Protein AF-A0A9W6R4T5-F1 (afdb_monomer)

Foldseek 3Di:
DDPDPDVVVVVVVVVVVVVVVVVVVCVVVVVPVVDDPVVVVVVVVVVVVVQVVVCVPPPPPDRPADPPNDDPVRVVVVVVVVCVVVVHDPVVVVVVVVVVD

Radius of gyration: 16.46 Å; Cα contacts (8 Å, |Δi|>4): 14; chains: 1; bounding box: 31×44×38 Å

pLDDT: mean 83.55, std 13.77, range [39.34, 96.75]

Solvent-accessible surface area (backbone atoms only — not comparable to full-atom values): 6183 Å² total; per-residue (Å²): 134,84,80,72,74,54,67,68,57,55,51,50,50,54,50,52,53,51,47,56,55,50,52,49,53,31,57,78,66,70,43,57,84,74,55,55,67,68,60,55,50,53,53,52,52,53,51,51,54,52,48,52,62,47,51,75,72,66,57,92,81,68,75,100,65,62,92,80,74,60,54,74,64,58,47,49,54,50,52,50,53,53,28,61,76,65,74,47,55,72,70,59,50,56,52,50,59,63,67,77,104

Sequence (101 aa):
MTDTPTPELAELTTLVDRLGELTRHVTEHDLASEVADEQIADVLCAAARLFSAKTDRVGKIAWPIREDALTATETVVLVTALLDAADVNLFDMAIWYRRAR

Organism: NCBI:txid342230

Secondary structure (DSSP, 8-state):
---PPPHHHHHHHHHHHHHHHHHHHHHHTTGGGGS-HHHHHHHHHHHHHHHHHHHHHH-SS--S--TTSS-HHHHHHHHHHHHHHTT--HHHHHHHHHH--

Structure (mmCIF, N/CA/C/O backbone):
data_AF-A0A9W6R4T5-F1
#
_entry.id   AF-A0A9W6R4T5-F1
#
loop_
_atom_site.group_PDB
_atom_site.id
_atom_site.type_symbol
_atom_site.label_atom_id
_atom_site.label_alt_id
_atom_site.label_comp_id
_atom_site.label_asym_id
_atom_site.label_entity_id
_atom_site.label_seq_id
_atom_site.pdbx_PDB_ins_code
_atom_site.Cartn_x
_atom_site.Cartn_y
_atom_site.Cartn_z
_atom_site.occupancy
_atom_site.B_iso_or_equiv
_atom_site.auth_seq_id
_atom_site.auth_comp_id
_atom_site.auth_asym_id
_atom_site.auth_atom_id
_atom_site.pdbx_PDB_model_num
ATOM 1 N N . MET A 1 1 ? -14.892 30.182 11.778 1.00 39.34 1 MET A N 1
ATOM 2 C CA . MET A 1 1 ? -15.756 29.073 11.334 1.00 39.34 1 MET A CA 1
ATOM 3 C C . MET A 1 1 ? -14.884 27.833 11.384 1.00 39.34 1 MET A C 1
ATOM 5 O O . MET A 1 1 ? -14.039 27.668 10.519 1.00 39.34 1 MET A O 1
ATOM 9 N N . THR A 1 2 ? -14.913 27.117 12.506 1.00 45.00 2 THR A N 1
ATOM 10 C CA . THR A 1 2 ? -14.071 25.936 12.737 1.00 45.00 2 THR A CA 1
ATOM 11 C C . THR A 1 2 ? -14.651 24.789 11.927 1.00 45.00 2 THR A C 1
ATOM 13 O O . THR A 1 2 ? -15.730 24.303 12.255 1.00 45.00 2 THR A O 1
ATOM 16 N N . ASP A 1 3 ? -13.974 24.436 10.841 1.00 54.62 3 ASP A N 1
ATOM 17 C CA . ASP A 1 3 ? -14.334 23.324 9.967 1.00 54.62 3 ASP A CA 1
ATOM 18 C C . ASP A 1 3 ? -14.110 22.028 10.759 1.00 54.62 3 ASP A C 1
ATOM 20 O O . ASP A 1 3 ? -12.974 21.606 10.983 1.00 54.62 3 ASP A O 1
ATOM 24 N N . THR A 1 4 ? -15.175 21.468 11.333 1.00 60.78 4 THR A N 1
ATOM 25 C CA . THR A 1 4 ? -15.093 20.166 11.996 1.00 60.78 4 THR A CA 1
ATOM 26 C C . THR A 1 4 ? -14.865 19.129 10.899 1.00 60.78 4 THR A C 1
ATOM 28 O O . THR A 1 4 ? -15.693 19.061 9.989 1.00 60.78 4 THR A O 1
ATOM 31 N N . PRO A 1 5 ? -13.768 18.348 10.931 1.00 67.12 5 PRO A N 1
ATOM 32 C CA . PRO A 1 5 ? -13.546 17.322 9.923 1.00 67.12 5 PRO A CA 1
ATOM 33 C C . PRO A 1 5 ? -14.750 16.380 9.892 1.00 67.12 5 PRO A C 1
ATOM 35 O O . PRO A 1 5 ? -15.264 15.990 10.943 1.00 67.12 5 PRO A O 1
ATOM 38 N N . THR A 1 6 ? -15.214 16.044 8.687 1.00 84.25 6 THR A N 1
ATOM 39 C CA . THR A 1 6 ? -16.300 15.082 8.464 1.00 84.25 6 THR A CA 1
ATOM 40 C C . THR A 1 6 ? -15.995 13.805 9.265 1.00 84.25 6 THR A C 1
ATOM 42 O O . THR A 1 6 ? -14.840 13.366 9.237 1.00 84.25 6 THR A O 1
ATOM 45 N N . PRO A 1 7 ? -16.949 13.218 10.013 1.00 88.00 7 PRO A N 1
ATOM 46 C CA . PRO A 1 7 ? -16.688 12.076 10.899 1.00 88.00 7 PRO A CA 1
ATOM 47 C C . PRO A 1 7 ? -15.959 10.912 10.209 1.00 88.00 7 PRO A C 1
ATOM 49 O O . PRO A 1 7 ? -15.072 10.309 10.807 1.00 88.00 7 PRO A O 1
ATOM 52 N N . GLU A 1 8 ? -16.240 10.670 8.929 1.00 90.81 8 GLU A N 1
ATOM 53 C CA . GLU A 1 8 ? -15.585 9.650 8.106 1.00 90.81 8 GLU A CA 1
ATOM 54 C C . GLU A 1 8 ? -14.089 9.936 7.895 1.00 90.81 8 GLU A C 1
ATOM 56 O O . GLU A 1 8 ? -13.279 9.016 7.837 1.00 90.81 8 GLU A O 1
ATOM 61 N N . LEU A 1 9 ? -13.690 11.211 7.804 1.00 90.81 9 LEU A N 1
ATOM 62 C CA . LEU A 1 9 ? -12.279 11.598 7.694 1.00 90.81 9 LEU A CA 1
ATOM 63 C C . LEU A 1 9 ? -11.530 11.359 9.007 1.00 90.81 9 LEU A C 1
ATOM 65 O O . LEU A 1 9 ? -10.373 10.937 8.983 1.00 90.81 9 LEU A O 1
ATOM 69 N N . ALA A 1 10 ? -12.174 11.626 10.145 1.00 92.38 10 ALA A N 1
ATOM 70 C CA . ALA A 1 10 ? -11.588 11.383 11.460 1.00 92.38 10 ALA A CA 1
ATOM 71 C C . ALA A 1 10 ? -11.418 9.877 11.730 1.00 92.38 10 ALA A C 1
ATOM 73 O O . ALA A 1 10 ? -10.362 9.443 12.199 1.00 92.38 10 ALA A O 1
ATOM 74 N N . GLU A 1 11 ? -12.425 9.078 11.372 1.00 94.19 11 GLU A N 1
ATOM 75 C CA . GLU A 1 11 ? -12.362 7.617 11.446 1.00 94.19 11 GLU A CA 1
ATOM 76 C C . GLU A 1 11 ? -11.269 7.056 10.530 1.00 94.19 11 GLU A C 1
ATOM 78 O O . GLU A 1 11 ? -10.411 6.302 10.992 1.00 94.19 11 GLU A O 1
ATOM 83 N N . LEU A 1 12 ? -11.224 7.488 9.264 1.00 93.75 12 LEU A N 1
ATOM 84 C CA . LEU A 1 12 ? -10.185 7.064 8.324 1.00 93.75 12 LEU A CA 1
ATOM 85 C C . LEU A 1 12 ? -8.782 7.421 8.828 1.00 93.75 12 LEU A C 1
ATOM 87 O O . LEU A 1 12 ? -7.881 6.595 8.734 1.00 93.75 12 LEU A O 1
ATOM 91 N N . THR A 1 13 ? -8.597 8.619 9.390 1.00 93.88 13 THR A N 1
ATOM 92 C CA . THR A 1 13 ? -7.307 9.036 9.967 1.00 93.88 13 THR A CA 1
ATOM 93 C C . THR A 1 13 ? -6.881 8.086 11.087 1.00 93.88 13 THR A C 1
ATOM 95 O O . THR A 1 13 ? -5.770 7.568 11.066 1.00 93.88 13 THR A O 1
ATOM 98 N N . THR A 1 14 ? -7.801 7.768 12.002 1.00 96.12 14 THR A N 1
ATOM 99 C CA . THR A 1 14 ? -7.545 6.836 13.113 1.00 96.12 14 THR A CA 1
ATOM 100 C C . THR A 1 14 ? -7.184 5.433 12.613 1.00 96.12 14 THR A C 1
ATOM 102 O O . THR A 1 14 ? -6.268 4.799 13.136 1.00 96.12 14 THR A O 1
ATOM 105 N N . LEU A 1 15 ? -7.884 4.940 11.586 1.00 96.12 15 LEU A N 1
ATOM 106 C CA . LEU A 1 15 ? -7.611 3.632 10.988 1.00 96.12 15 LEU A CA 1
ATOM 107 C C . LEU A 1 15 ? -6.258 3.593 10.273 1.00 96.12 15 LEU A C 1
ATOM 109 O O . LEU A 1 15 ? -5.543 2.602 10.398 1.00 96.12 15 LEU A O 1
ATOM 113 N N . VAL A 1 16 ? -5.893 4.654 9.550 1.00 94.81 16 VAL A N 1
ATOM 114 C CA . VAL A 1 16 ? -4.598 4.754 8.860 1.00 94.81 16 VAL A CA 1
ATOM 115 C C . VAL A 1 16 ? -3.448 4.799 9.863 1.00 94.81 16 VAL A C 1
ATOM 117 O O . VAL A 1 16 ? -2.465 4.081 9.676 1.00 94.81 16 VAL A O 1
ATOM 120 N N . ASP A 1 17 ? -3.585 5.567 10.945 1.00 95.56 17 ASP A N 1
ATOM 121 C CA . ASP A 1 17 ? -2.583 5.611 12.014 1.00 95.56 17 ASP A CA 1
ATOM 122 C C . ASP A 1 17 ? -2.400 4.220 12.634 1.00 95.56 17 ASP A C 1
ATOM 124 O O . ASP A 1 17 ? -1.279 3.712 12.739 1.00 95.56 17 ASP A O 1
ATOM 128 N N . ARG A 1 18 ? -3.513 3.546 12.953 1.00 96.75 18 ARG A N 1
ATOM 129 C CA . ARG A 1 18 ? -3.483 2.199 13.529 1.00 96.75 18 ARG A CA 1
ATOM 130 C C . ARG A 1 18 ? -2.895 1.159 12.579 1.00 96.75 18 ARG A C 1
ATOM 132 O O . ARG A 1 18 ? -2.139 0.291 13.015 1.00 96.75 18 ARG A O 1
ATOM 139 N N . LEU A 1 19 ? -3.234 1.233 11.295 1.00 96.12 19 LEU A N 1
ATOM 140 C CA . LEU A 1 19 ? -2.665 0.370 10.265 1.00 96.12 19 LEU A CA 1
ATOM 141 C C . LEU A 1 19 ? -1.147 0.564 10.187 1.00 96.12 19 LEU A C 1
ATOM 143 O O . LEU A 1 19 ? -0.414 -0.417 10.181 1.00 96.12 19 LEU A O 1
ATOM 147 N N . GLY A 1 20 ? -0.666 1.811 10.197 1.00 94.06 20 GLY A N 1
ATOM 148 C CA . GLY A 1 20 ? 0.765 2.118 10.162 1.00 94.06 20 GLY A CA 1
ATOM 149 C C . GLY A 1 20 ? 1.540 1.569 11.364 1.00 94.06 20 GLY A C 1
ATOM 150 O O . GLY A 1 20 ? 2.654 1.069 11.201 1.00 94.06 20 GLY A O 1
ATOM 151 N N . GLU A 1 21 ? 0.955 1.626 12.563 1.00 96.06 21 GLU A N 1
ATOM 152 C CA . GLU A 1 21 ? 1.522 0.998 13.764 1.00 96.06 21 GLU A CA 1
ATOM 153 C C . GLU A 1 21 ? 1.620 -0.527 13.625 1.00 96.06 21 GLU A C 1
ATOM 155 O O . GLU A 1 21 ? 2.675 -1.108 13.882 1.00 96.06 21 GLU A O 1
ATOM 160 N N . LEU A 1 22 ? 0.529 -1.176 13.206 1.00 96.56 22 LEU A N 1
ATOM 161 C CA . LEU A 1 22 ? 0.459 -2.633 13.093 1.00 96.56 22 LEU A CA 1
ATOM 162 C C . LEU A 1 22 ? 1.374 -3.169 11.993 1.00 96.56 22 LEU A C 1
ATOM 164 O O . LEU A 1 22 ? 2.089 -4.137 12.233 1.00 96.56 22 LEU A O 1
ATOM 168 N N . THR A 1 23 ? 1.402 -2.528 10.822 1.00 94.50 23 THR A N 1
ATOM 169 C CA . THR A 1 23 ? 2.288 -2.922 9.720 1.00 94.50 23 THR A CA 1
ATOM 170 C C . THR A 1 23 ? 3.743 -2.867 10.156 1.00 94.50 23 THR A C 1
ATOM 172 O O . THR A 1 23 ? 4.476 -3.820 9.915 1.00 94.50 23 THR A O 1
ATOM 175 N N . ARG A 1 24 ? 4.152 -1.806 10.866 1.00 93.50 24 ARG A N 1
ATOM 176 C CA . ARG A 1 24 ? 5.521 -1.689 11.379 1.00 93.50 24 ARG A CA 1
ATOM 177 C C . ARG A 1 24 ? 5.870 -2.843 12.311 1.00 93.50 24 ARG A C 1
ATOM 179 O O . ARG A 1 24 ? 6.877 -3.506 12.095 1.00 93.50 24 ARG A O 1
ATOM 186 N N . HIS A 1 25 ? 5.004 -3.122 13.284 1.00 95.06 25 HIS A N 1
ATOM 187 C CA . HIS A 1 25 ? 5.190 -4.241 14.203 1.00 95.06 25 HIS A CA 1
ATOM 188 C C . HIS A 1 25 ? 5.286 -5.578 13.449 1.00 95.06 25 HIS A C 1
ATOM 190 O O . HIS A 1 25 ? 6.197 -6.362 13.683 1.00 95.06 25 HIS A O 1
ATOM 196 N N . VAL A 1 26 ? 4.384 -5.839 12.502 1.00 95.38 26 VAL A N 1
ATOM 197 C CA . VAL A 1 26 ? 4.405 -7.063 11.685 1.00 95.38 26 VAL A CA 1
ATOM 198 C C . VAL A 1 26 ? 5.716 -7.194 10.903 1.00 95.38 26 VAL A C 1
ATOM 200 O O . VAL A 1 26 ? 6.301 -8.274 10.889 1.00 95.38 26 VAL A O 1
ATOM 203 N N . THR A 1 27 ? 6.212 -6.111 10.298 1.00 91.38 27 THR A N 1
ATOM 204 C CA . THR A 1 27 ? 7.468 -6.132 9.530 1.00 91.38 27 THR A CA 1
ATOM 205 C C . THR A 1 27 ? 8.714 -6.254 10.405 1.00 91.38 27 THR A C 1
ATOM 207 O O . THR A 1 27 ? 9.637 -6.966 10.034 1.00 91.38 27 THR A O 1
ATOM 210 N N . GLU A 1 28 ? 8.746 -5.611 11.576 1.00 94.56 28 GLU A N 1
ATOM 211 C CA . GLU A 1 28 ? 9.876 -5.684 12.519 1.00 94.56 28 GLU A CA 1
ATOM 212 C C . GLU A 1 28 ? 10.008 -7.070 13.170 1.00 94.56 28 GLU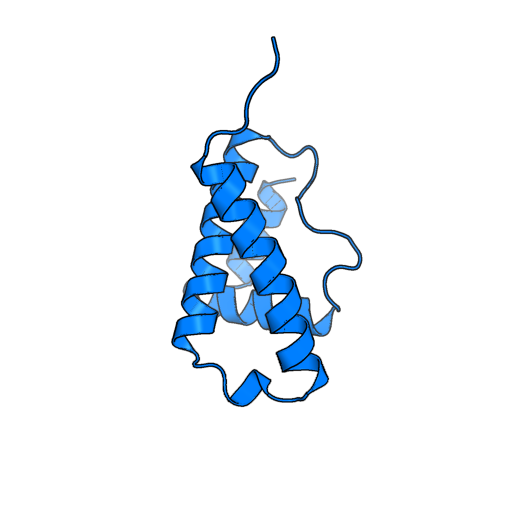 A C 1
ATOM 214 O O . GLU A 1 28 ? 11.086 -7.435 13.637 1.00 94.56 28 GLU A O 1
ATOM 219 N N . HIS A 1 29 ? 8.917 -7.839 13.191 1.00 94.25 29 HIS A N 1
ATOM 220 C CA . HIS A 1 29 ? 8.849 -9.182 13.762 1.00 94.25 29 HIS A CA 1
ATOM 221 C C . HIS A 1 29 ? 8.815 -10.307 12.707 1.00 94.25 29 HIS A C 1
ATOM 223 O O . HIS A 1 29 ? 8.525 -11.445 13.064 1.00 94.25 29 HIS A O 1
ATOM 229 N N . ASP A 1 30 ? 9.097 -10.010 11.429 1.00 92.06 30 ASP A N 1
ATOM 230 C CA . ASP A 1 30 ? 9.078 -10.970 10.305 1.00 92.06 30 ASP A CA 1
ATOM 231 C C . ASP A 1 30 ? 7.730 -11.709 10.108 1.00 92.06 30 ASP A C 1
ATOM 233 O O . ASP A 1 30 ? 7.651 -12.753 9.459 1.00 92.06 30 ASP A O 1
ATOM 237 N N . LEU A 1 31 ? 6.629 -11.137 10.608 1.00 93.44 31 LEU A N 1
ATOM 238 C CA . LEU A 1 31 ? 5.279 -11.718 10.544 1.00 93.44 31 LEU A CA 1
ATOM 239 C C . LEU A 1 31 ? 4.552 -11.393 9.230 1.00 93.44 31 LEU A C 1
ATOM 241 O O . LEU A 1 31 ? 3.386 -11.739 9.061 1.00 93.44 31 LEU A O 1
ATOM 245 N N . ALA A 1 32 ? 5.206 -10.707 8.287 1.00 90.19 32 ALA A N 1
ATOM 246 C CA . ALA A 1 32 ? 4.578 -10.270 7.038 1.00 90.19 32 ALA A CA 1
ATOM 247 C C . ALA A 1 32 ? 4.024 -11.443 6.208 1.00 90.19 32 ALA A C 1
ATOM 249 O O . ALA A 1 32 ? 2.989 -11.300 5.568 1.00 90.19 32 ALA A O 1
ATOM 250 N N . SER A 1 33 ? 4.675 -12.610 6.272 1.00 92.88 33 SER A N 1
ATOM 251 C CA . SER A 1 33 ? 4.220 -13.840 5.605 1.00 92.88 33 SER A CA 1
ATOM 252 C C . SER A 1 33 ? 2.948 -14.460 6.201 1.00 92.88 33 SER A C 1
ATOM 254 O O . SER A 1 33 ? 2.360 -15.346 5.587 1.00 92.88 33 SER A O 1
ATOM 256 N N . GLU A 1 34 ? 2.519 -14.010 7.383 1.00 94.31 34 GLU A N 1
ATOM 257 C CA . GLU A 1 34 ? 1.289 -14.470 8.039 1.00 94.31 34 GLU A CA 1
ATOM 258 C C . GLU A 1 34 ? 0.064 -13.629 7.651 1.00 94.31 34 GLU A C 1
ATOM 260 O O . GLU A 1 34 ? -1.070 -14.006 7.950 1.00 94.31 34 GLU A O 1
ATOM 265 N N . VAL A 1 35 ? 0.272 -12.485 6.991 1.00 93.62 35 VAL A N 1
ATOM 266 C CA . VAL A 1 35 ? -0.813 -11.640 6.488 1.00 93.62 35 VAL A CA 1
ATOM 267 C C . VAL A 1 35 ? -1.341 -12.246 5.193 1.00 93.62 35 VAL A C 1
ATOM 269 O O . VAL A 1 35 ? -0.566 -12.542 4.289 1.00 93.62 35 VAL A O 1
ATOM 272 N N . ALA A 1 36 ? -2.659 -12.421 5.089 1.00 95.31 36 ALA A N 1
ATOM 273 C CA . ALA A 1 36 ? -3.254 -12.984 3.883 1.00 95.31 36 ALA A CA 1
ATOM 274 C C . ALA A 1 36 ? -3.097 -12.030 2.688 1.00 95.31 36 ALA A C 1
ATOM 276 O O . ALA A 1 36 ? -3.324 -10.821 2.814 1.00 95.31 36 ALA A O 1
ATOM 277 N N . ASP A 1 37 ? -2.776 -12.586 1.519 1.00 92.56 37 ASP A N 1
ATOM 278 C CA . ASP A 1 37 ? -2.567 -11.827 0.282 1.00 92.56 37 ASP A CA 1
ATOM 279 C C . ASP A 1 37 ? -3.782 -10.950 -0.064 1.00 92.56 37 ASP A C 1
ATOM 281 O O . ASP A 1 37 ? -3.624 -9.800 -0.479 1.00 92.56 37 ASP A O 1
ATOM 285 N N . GLU A 1 38 ? -5.004 -11.436 0.179 1.00 93.56 38 GLU A N 1
ATOM 286 C CA . GLU A 1 38 ? -6.235 -10.674 -0.052 1.00 93.56 38 GLU A CA 1
ATOM 287 C C . GLU A 1 38 ? -6.319 -9.416 0.823 1.00 93.56 38 GLU A C 1
ATOM 289 O O . GLU A 1 38 ? -6.776 -8.370 0.364 1.00 93.56 38 GLU A O 1
ATOM 294 N N . GLN A 1 39 ? -5.830 -9.475 2.066 1.00 93.62 39 GLN A N 1
ATOM 295 C CA . GLN A 1 39 ? -5.820 -8.313 2.959 1.00 93.62 39 GLN A CA 1
ATOM 296 C C . GLN A 1 39 ? -4.827 -7.255 2.473 1.00 93.62 39 GLN A C 1
ATOM 298 O O . GLN A 1 39 ? -5.113 -6.057 2.532 1.00 93.62 39 GLN A O 1
ATOM 303 N N . ILE A 1 40 ? -3.674 -7.691 1.958 1.00 92.88 40 ILE A N 1
ATOM 304 C CA . ILE A 1 40 ? -2.688 -6.798 1.341 1.00 92.88 40 ILE A CA 1
ATOM 305 C C . ILE A 1 40 ? -3.296 -6.152 0.088 1.00 92.88 40 ILE A C 1
ATOM 307 O O . ILE A 1 40 ? -3.204 -4.932 -0.086 1.00 92.88 40 ILE A O 1
ATOM 31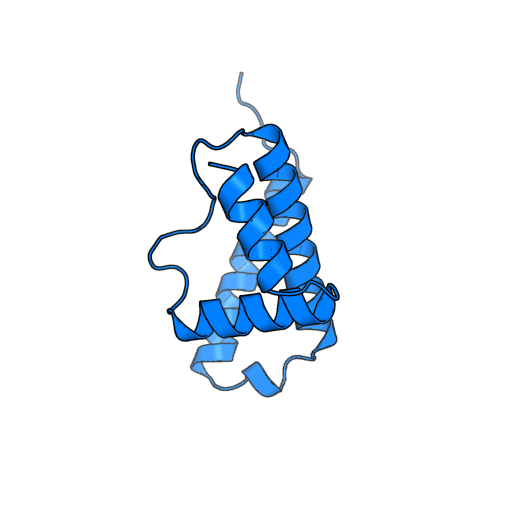1 N N . ALA A 1 41 ? -3.971 -6.941 -0.751 1.00 91.75 41 ALA A N 1
ATOM 312 C CA . ALA A 1 41 ? -4.633 -6.458 -1.958 1.00 91.75 41 ALA A CA 1
ATOM 313 C C . ALA A 1 41 ? -5.718 -5.410 -1.653 1.00 91.75 41 ALA A C 1
ATOM 315 O O . ALA A 1 41 ? -5.764 -4.372 -2.320 1.00 91.75 41 ALA A O 1
ATOM 316 N N . ASP A 1 42 ? -6.544 -5.630 -0.627 1.00 93.62 42 ASP A N 1
ATOM 317 C CA . ASP A 1 42 ? -7.592 -4.692 -0.212 1.00 93.62 42 ASP A CA 1
ATOM 318 C C . ASP A 1 42 ? -7.012 -3.345 0.240 1.00 93.62 42 ASP A C 1
ATOM 320 O O . ASP A 1 42 ? -7.487 -2.284 -0.186 1.00 93.62 42 ASP A O 1
ATOM 324 N N . VAL A 1 43 ? -5.946 -3.369 1.049 1.00 93.88 43 VAL A N 1
ATOM 325 C CA . VAL A 1 43 ? -5.256 -2.154 1.513 1.00 93.88 43 VAL A CA 1
ATOM 326 C C . VAL A 1 43 ? -4.666 -1.380 0.334 1.00 93.88 43 VAL A C 1
ATOM 328 O O . VAL A 1 43 ? -4.889 -0.170 0.219 1.00 93.88 43 VAL A O 1
ATOM 331 N N . LEU A 1 44 ? -3.957 -2.062 -0.570 1.00 92.69 44 LEU A N 1
ATOM 332 C CA . LEU A 1 44 ? -3.365 -1.436 -1.754 1.00 92.69 44 LEU A CA 1
ATOM 333 C C . LEU A 1 44 ? -4.437 -0.834 -2.672 1.00 92.69 44 LEU A C 1
ATOM 335 O O . LEU A 1 44 ? -4.302 0.312 -3.106 1.00 92.69 44 LEU A O 1
ATOM 339 N N . CYS A 1 45 ? -5.532 -1.557 -2.921 1.00 91.50 45 CYS A N 1
ATOM 340 C CA . CYS A 1 45 ? -6.646 -1.073 -3.734 1.00 91.50 45 CYS A CA 1
ATOM 341 C C . CYS A 1 45 ? -7.315 0.163 -3.122 1.00 91.50 45 CYS A C 1
ATOM 343 O O . CYS A 1 45 ? -7.606 1.131 -3.834 1.00 91.50 45 CYS A O 1
ATOM 345 N N . ALA A 1 46 ? -7.563 0.153 -1.809 1.00 93.44 46 ALA A N 1
ATOM 346 C CA . ALA A 1 46 ? -8.150 1.288 -1.104 1.00 93.44 46 ALA A CA 1
ATOM 347 C C . ALA A 1 46 ? -7.239 2.523 -1.177 1.00 93.44 46 ALA A C 1
ATOM 349 O O . ALA A 1 46 ? -7.701 3.614 -1.529 1.00 93.44 46 ALA A O 1
ATOM 350 N N . ALA A 1 47 ? -5.938 2.343 -0.927 1.00 91.88 47 ALA A N 1
ATOM 351 C CA . ALA A 1 47 ? -4.946 3.410 -1.005 1.00 91.88 47 ALA A CA 1
ATOM 352 C C . ALA A 1 47 ? -4.826 3.983 -2.427 1.00 91.88 47 ALA A C 1
ATOM 354 O O . ALA A 1 47 ? -4.836 5.203 -2.594 1.00 91.88 47 ALA A O 1
ATOM 355 N N . ALA A 1 48 ? -4.786 3.130 -3.456 1.00 89.56 48 ALA A N 1
ATOM 356 C CA . ALA A 1 48 ? -4.708 3.555 -4.854 1.00 89.56 48 ALA A CA 1
ATOM 357 C C . ALA A 1 48 ? -5.933 4.383 -5.280 1.00 89.56 48 ALA A C 1
ATOM 359 O O . ALA A 1 48 ? -5.789 5.438 -5.903 1.00 89.56 48 ALA A O 1
ATOM 360 N N . ARG A 1 49 ? -7.144 3.956 -4.893 1.00 90.62 49 ARG A N 1
ATOM 361 C CA . ARG A 1 49 ? -8.388 4.701 -5.162 1.00 90.62 49 ARG A CA 1
ATOM 362 C C . ARG A 1 49 ? -8.390 6.065 -4.475 1.00 90.62 49 ARG A C 1
ATOM 364 O O . ARG A 1 49 ? -8.720 7.067 -5.110 1.00 90.62 49 ARG A O 1
ATOM 371 N N . LEU A 1 50 ? -7.992 6.113 -3.201 1.00 90.56 50 LEU A N 1
ATOM 372 C CA . LEU A 1 50 ? -7.882 7.363 -2.447 1.00 90.56 50 LEU A CA 1
ATOM 373 C C . LEU A 1 50 ? -6.846 8.307 -3.072 1.00 90.56 50 LEU A C 1
ATOM 375 O O . LEU A 1 50 ? -7.107 9.502 -3.224 1.00 90.56 50 LEU A O 1
ATOM 379 N N . PHE A 1 51 ? -5.691 7.766 -3.465 1.00 87.88 51 PHE A N 1
ATOM 380 C CA . PHE A 1 51 ? -4.626 8.506 -4.130 1.00 87.88 51 PHE A CA 1
ATOM 381 C C . PHE A 1 51 ? -5.121 9.131 -5.438 1.00 87.88 51 PHE A C 1
ATOM 383 O O . PHE A 1 51 ? -5.040 10.351 -5.580 1.00 87.88 51 PHE A O 1
ATOM 390 N N . SER A 1 52 ? -5.717 8.331 -6.332 1.00 85.44 52 SER A N 1
ATOM 391 C CA . SER A 1 52 ? -6.269 8.800 -7.612 1.00 85.44 52 SER A CA 1
ATOM 392 C C . SER A 1 52 ? -7.299 9.916 -7.412 1.00 85.44 52 SER A C 1
ATOM 394 O O . SER A 1 52 ? -7.193 10.985 -8.013 1.00 85.44 52 SER A O 1
ATOM 396 N N . ALA A 1 53 ? -8.256 9.715 -6.498 1.00 87.38 53 ALA A N 1
ATOM 397 C CA . ALA A 1 53 ? -9.303 10.695 -6.212 1.00 87.38 53 ALA A CA 1
ATOM 398 C C . ALA A 1 53 ? -8.746 12.029 -5.680 1.00 87.38 53 ALA A C 1
ATOM 400 O O . ALA A 1 53 ? -9.310 13.096 -5.944 1.00 87.38 53 ALA A O 1
ATOM 401 N N . LYS A 1 54 ? -7.638 11.991 -4.928 1.00 84.12 54 LYS A N 1
ATOM 402 C CA . LYS A 1 54 ? -6.954 13.194 -4.439 1.00 84.12 54 LYS A CA 1
ATOM 403 C C . LYS A 1 54 ? -6.188 13.896 -5.558 1.00 84.12 54 LYS A C 1
ATOM 405 O O . LYS A 1 54 ? -6.263 15.120 -5.670 1.00 84.12 54 LYS A O 1
ATOM 410 N N . THR A 1 55 ? -5.468 13.149 -6.390 1.00 79.19 55 THR A N 1
ATOM 411 C CA . THR A 1 55 ? -4.620 13.717 -7.447 1.00 79.19 55 THR A CA 1
ATOM 412 C C . THR A 1 55 ? -5.430 14.349 -8.573 1.00 79.19 55 THR A C 1
ATOM 414 O O . THR A 1 55 ? -5.029 15.400 -9.074 1.00 79.19 55 THR A O 1
ATOM 417 N N . ASP A 1 56 ? -6.602 13.791 -8.886 1.00 76.62 56 ASP A N 1
ATOM 418 C CA . ASP A 1 56 ? -7.533 14.357 -9.871 1.00 76.62 56 ASP A CA 1
ATOM 419 C C . ASP A 1 56 ? -8.071 15.732 -9.445 1.00 76.62 56 ASP A C 1
ATOM 421 O O . ASP A 1 56 ? -8.332 16.593 -10.282 1.00 76.62 56 ASP A O 1
ATOM 425 N N . ARG A 1 57 ? -8.218 15.965 -8.133 1.00 70.69 57 ARG A N 1
ATOM 426 C CA . ARG A 1 57 ? -8.781 17.209 -7.583 1.00 70.69 57 ARG A CA 1
ATOM 427 C C . ARG A 1 57 ? -7.745 18.289 -7.297 1.00 70.69 57 ARG A C 1
ATOM 429 O O . ARG A 1 57 ? -8.058 19.468 -7.426 1.00 70.69 57 ARG A O 1
ATOM 436 N N . VAL A 1 58 ? -6.548 17.906 -6.852 1.00 63.09 58 VAL A N 1
ATOM 437 C CA . VAL A 1 58 ? -5.551 18.855 -6.321 1.00 63.09 58 VAL A CA 1
ATOM 438 C C . VAL A 1 58 ? -4.617 19.396 -7.408 1.00 63.09 58 VAL A C 1
ATOM 440 O O . VAL A 1 58 ? -4.006 20.436 -7.198 1.00 63.09 58 VAL A O 1
ATOM 443 N N . GLY A 1 59 ? -4.540 18.752 -8.580 1.00 55.00 59 GLY A N 1
ATOM 444 C CA . GLY A 1 59 ? -3.777 19.244 -9.728 1.00 55.00 59 GLY A CA 1
ATOM 445 C C . GLY A 1 59 ? -2.286 19.450 -9.431 1.00 55.00 59 GLY A C 1
ATOM 446 O O . GLY A 1 59 ? -1.878 20.525 -9.026 1.00 55.00 59 GLY A O 1
ATOM 447 N N . LYS A 1 60 ? -1.455 18.430 -9.682 1.00 55.16 60 LYS A N 1
ATOM 448 C CA . LYS A 1 60 ? 0.023 18.474 -9.841 1.00 55.16 60 LYS A CA 1
ATOM 449 C C . LYS A 1 60 ? 0.916 19.196 -8.802 1.00 55.16 60 LYS A C 1
ATOM 451 O O . LYS A 1 60 ? 2.127 19.169 -9.001 1.00 55.16 60 LYS A O 1
ATOM 456 N N . ILE A 1 61 ? 0.425 19.805 -7.719 1.00 53.88 61 ILE A N 1
ATOM 457 C CA . ILE A 1 61 ? 1.299 20.657 -6.880 1.00 53.88 61 ILE A CA 1
ATOM 458 C C . ILE A 1 61 ? 2.191 19.862 -5.902 1.00 53.88 61 ILE A C 1
ATOM 460 O O . ILE A 1 61 ? 3.291 20.314 -5.611 1.00 53.88 61 ILE A O 1
ATOM 464 N N . ALA A 1 62 ? 1.812 18.658 -5.464 1.00 63.56 62 ALA A N 1
ATOM 465 C CA . ALA A 1 62 ? 2.728 17.715 -4.806 1.00 63.56 62 ALA A CA 1
ATOM 466 C C . ALA A 1 62 ? 2.080 16.328 -4.716 1.00 63.56 62 ALA A C 1
ATOM 468 O O . ALA A 1 62 ? 0.923 16.210 -4.303 1.00 63.56 62 ALA A O 1
ATOM 469 N N . TRP A 1 63 ? 2.810 15.273 -5.077 1.00 74.19 63 TRP A N 1
ATOM 470 C CA . TRP A 1 63 ? 2.367 13.910 -4.790 1.00 74.19 63 TRP A CA 1
ATOM 471 C C . TRP A 1 63 ? 2.412 13.677 -3.274 1.00 74.19 63 TRP A C 1
ATOM 473 O O . TRP A 1 63 ? 3.380 14.087 -2.634 1.00 74.19 63 TRP A O 1
ATOM 483 N N . PRO A 1 64 ? 1.413 13.014 -2.669 1.00 77.06 64 PRO A N 1
ATOM 484 C CA . PRO A 1 64 ? 1.409 12.695 -1.241 1.00 77.06 64 PRO A CA 1
ATOM 485 C C . PRO A 1 64 ? 2.335 11.505 -0.912 1.00 77.06 64 PRO A C 1
ATOM 487 O O . PRO A 1 64 ? 1.965 10.626 -0.142 1.00 77.06 64 PRO A O 1
ATOM 490 N N . ILE A 1 65 ? 3.519 11.458 -1.524 1.00 81.44 65 ILE A N 1
ATOM 491 C CA . ILE A 1 65 ? 4.544 10.431 -1.326 1.00 81.44 65 ILE A CA 1
ATOM 492 C C . ILE A 1 65 ? 5.822 11.169 -0.936 1.00 81.44 65 ILE A C 1
ATOM 494 O O . ILE A 1 65 ? 6.271 12.053 -1.666 1.00 81.44 65 ILE A O 1
ATOM 498 N N . ARG A 1 66 ? 6.381 10.843 0.231 1.00 83.00 66 ARG A N 1
ATOM 499 C CA . ARG A 1 66 ? 7.652 11.418 0.692 1.00 83.00 66 ARG A CA 1
ATOM 500 C C . ARG A 1 66 ? 8.820 10.781 -0.062 1.00 83.00 66 ARG A C 1
ATOM 502 O O . ARG A 1 66 ? 8.750 9.606 -0.409 1.00 83.00 66 ARG A O 1
ATOM 509 N N . GLU A 1 67 ? 9.904 11.529 -0.258 1.00 79.69 67 GLU A N 1
ATOM 510 C CA . GLU A 1 67 ? 11.115 11.046 -0.950 1.00 79.69 67 GLU A CA 1
ATOM 511 C C . GLU A 1 67 ? 11.796 9.860 -0.242 1.00 79.69 67 GLU A C 1
ATOM 513 O O . GLU A 1 67 ? 12.531 9.108 -0.873 1.00 79.69 67 GLU A O 1
ATOM 518 N N . ASP A 1 68 ? 11.527 9.670 1.051 1.00 82.38 68 ASP A N 1
ATOM 519 C CA . ASP A 1 68 ? 12.086 8.625 1.913 1.00 82.38 68 ASP A CA 1
ATOM 520 C C . ASP A 1 68 ? 11.067 7.539 2.301 1.00 82.38 68 ASP A C 1
ATOM 522 O O . ASP A 1 68 ? 11.322 6.751 3.209 1.00 82.38 68 ASP A O 1
ATOM 526 N N . ALA A 1 69 ? 9.898 7.504 1.650 1.00 84.62 69 ALA A N 1
ATOM 527 C CA . ALA A 1 69 ? 8.813 6.600 2.033 1.00 84.62 69 ALA A CA 1
ATOM 52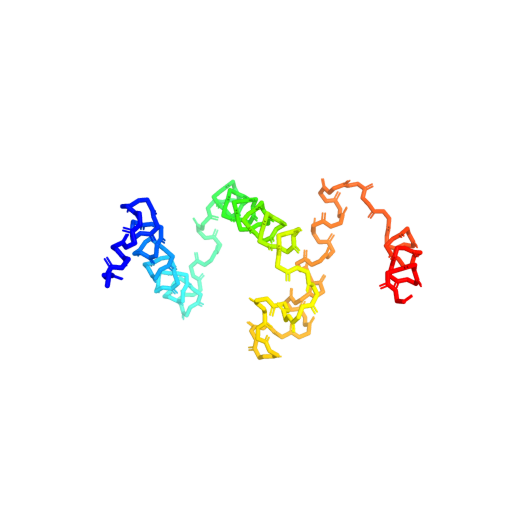8 C C . ALA A 1 69 ? 9.093 5.123 1.711 1.00 84.62 69 ALA A C 1
ATOM 530 O O . ALA A 1 69 ? 8.603 4.254 2.424 1.00 84.62 69 ALA A O 1
ATOM 531 N N . LEU A 1 70 ? 9.833 4.848 0.632 1.00 89.00 70 LEU A N 1
ATOM 532 C CA . LEU A 1 70 ? 10.163 3.503 0.158 1.00 89.00 70 LEU A CA 1
ATOM 533 C C . LEU A 1 70 ? 11.587 3.487 -0.399 1.00 89.00 70 LEU A C 1
ATOM 535 O O . LEU A 1 70 ? 12.042 4.447 -1.026 1.00 89.00 70 LEU A O 1
ATOM 539 N N . THR A 1 71 ? 12.277 2.365 -0.236 1.00 91.50 71 THR A N 1
ATOM 540 C CA . THR A 1 71 ? 13.528 2.088 -0.943 1.00 91.50 71 THR A CA 1
ATOM 541 C C . THR A 1 71 ? 13.281 1.910 -2.445 1.00 91.50 71 THR A C 1
ATO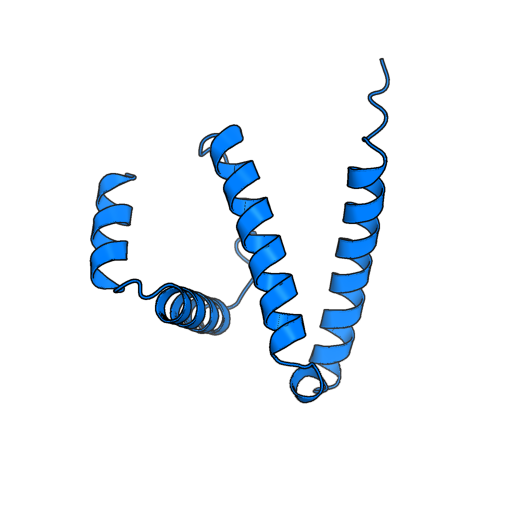M 543 O O . THR A 1 71 ? 12.163 1.654 -2.908 1.00 91.50 71 THR A O 1
ATOM 546 N N . ALA A 1 72 ? 14.352 2.001 -3.240 1.00 89.62 72 ALA A N 1
ATOM 547 C CA . ALA A 1 72 ? 14.278 1.764 -4.682 1.00 89.62 72 ALA A CA 1
AT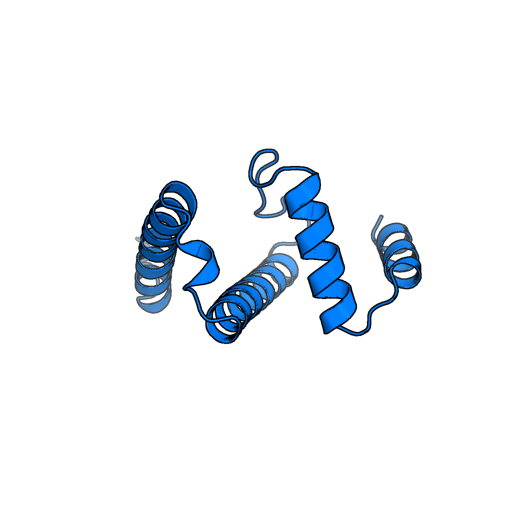OM 548 C C . ALA A 1 72 ? 13.733 0.361 -5.011 1.00 89.62 72 ALA A C 1
ATOM 550 O O . ALA A 1 72 ? 12.926 0.213 -5.927 1.00 89.62 72 ALA A O 1
ATOM 551 N N . THR A 1 73 ? 14.134 -0.656 -4.244 1.00 92.38 73 THR A N 1
ATOM 552 C CA . THR A 1 73 ? 13.677 -2.038 -4.434 1.00 92.38 73 THR A CA 1
ATOM 553 C C . THR A 1 73 ? 12.190 -2.181 -4.137 1.00 92.38 73 THR A C 1
ATOM 555 O O . THR A 1 73 ? 11.461 -2.694 -4.981 1.00 92.38 73 THR A O 1
ATOM 558 N N . GLU A 1 74 ? 11.724 -1.687 -2.986 1.00 90.81 74 GLU A 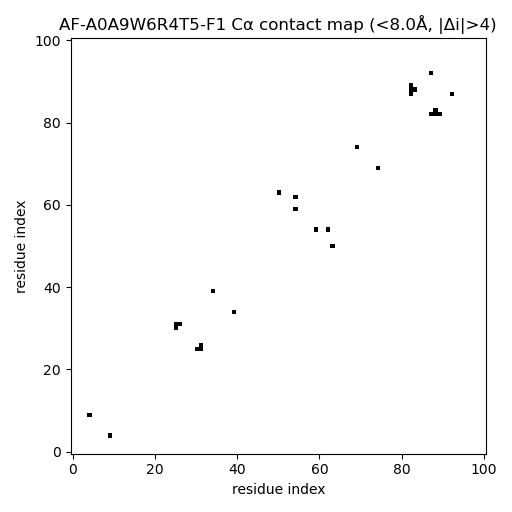N 1
ATOM 559 C CA . GLU A 1 74 ? 10.300 -1.732 -2.619 1.00 90.81 74 GLU A CA 1
ATOM 560 C C . GLU A 1 74 ? 9.439 -1.010 -3.656 1.00 90.81 74 GLU A C 1
ATOM 562 O O . GLU A 1 74 ? 8.398 -1.516 -4.069 1.00 90.81 74 GLU A O 1
ATOM 567 N N . THR A 1 75 ? 9.922 0.134 -4.149 1.00 91.31 75 THR A N 1
ATOM 568 C CA . THR A 1 75 ? 9.249 0.896 -5.203 1.00 91.31 75 THR A CA 1
ATOM 569 C C . THR A 1 75 ? 9.103 0.075 -6.485 1.00 91.31 75 THR A C 1
ATOM 571 O O . THR A 1 75 ? 8.009 -0.011 -7.040 1.00 91.31 75 THR A O 1
ATOM 574 N N . VAL A 1 76 ? 10.184 -0.544 -6.971 1.00 90.81 76 VAL A N 1
ATOM 575 C CA . VAL A 1 76 ? 10.157 -1.321 -8.221 1.00 90.81 76 VAL A CA 1
ATOM 576 C C . VAL A 1 76 ? 9.296 -2.576 -8.084 1.00 90.81 76 VAL A C 1
ATOM 578 O O . VAL A 1 76 ? 8.521 -2.867 -8.997 1.00 90.81 76 VAL A O 1
ATOM 581 N N . VAL A 1 77 ? 9.391 -3.296 -6.962 1.00 91.94 77 VAL A N 1
ATOM 582 C CA . VAL A 1 77 ? 8.566 -4.487 -6.694 1.00 91.94 77 VAL A CA 1
ATOM 583 C C . VAL A 1 77 ? 7.086 -4.116 -6.694 1.00 91.94 77 VAL A C 1
ATOM 585 O O . VAL A 1 77 ? 6.304 -4.742 -7.409 1.00 91.94 77 VAL A O 1
ATOM 588 N N . LEU A 1 78 ? 6.712 -3.053 -5.974 1.00 91.94 78 LEU A N 1
ATOM 589 C CA . LEU A 1 78 ? 5.327 -2.597 -5.897 1.00 91.94 78 LEU A CA 1
ATOM 590 C C . LEU A 1 78 ? 4.795 -2.149 -7.262 1.00 91.94 78 LEU A C 1
ATOM 592 O O . LEU A 1 78 ? 3.723 -2.582 -7.673 1.00 91.94 78 LEU A O 1
ATOM 596 N N . VAL A 1 79 ? 5.538 -1.310 -7.992 1.00 89.81 79 VAL A N 1
ATOM 597 C CA . VAL A 1 79 ? 5.113 -0.838 -9.320 1.00 89.81 79 VAL A CA 1
ATOM 598 C C . VAL A 1 79 ? 4.963 -2.004 -10.294 1.00 89.81 79 VAL A C 1
ATOM 600 O O . VAL A 1 79 ? 3.984 -2.046 -11.029 1.00 89.81 79 VAL A O 1
ATOM 603 N N . THR A 1 80 ? 5.891 -2.962 -10.286 1.00 89.12 80 THR A N 1
ATOM 604 C CA . THR A 1 80 ? 5.818 -4.132 -11.175 1.00 89.12 80 THR A CA 1
ATOM 605 C C . THR A 1 80 ? 4.587 -4.977 -10.866 1.00 89.12 80 THR A C 1
ATOM 607 O O . THR A 1 80 ? 3.857 -5.326 -11.787 1.00 89.12 80 THR A O 1
ATOM 610 N N . ALA A 1 81 ? 4.311 -5.237 -9.584 1.00 90.38 81 ALA A N 1
ATOM 611 C CA . ALA A 1 81 ? 3.122 -5.973 -9.166 1.00 90.38 81 ALA A CA 1
ATOM 612 C C . ALA A 1 81 ? 1.822 -5.255 -9.568 1.00 90.38 81 ALA A C 1
ATOM 614 O O . ALA A 1 81 ? 0.887 -5.888 -10.048 1.00 90.38 81 ALA A O 1
ATOM 615 N N . LEU A 1 82 ? 1.767 -3.926 -9.423 1.00 90.44 82 LEU A N 1
ATOM 616 C CA . LEU A 1 82 ? 0.599 -3.137 -9.825 1.00 90.44 82 LEU A CA 1
ATOM 617 C C . LEU A 1 82 ? 0.395 -3.117 -11.345 1.00 90.44 82 LEU A C 1
ATOM 619 O O . LEU A 1 82 ? -0.744 -3.162 -11.801 1.00 90.44 82 LEU A O 1
ATOM 623 N N . LEU A 1 83 ? 1.475 -3.036 -12.127 1.00 89.00 83 LEU A N 1
ATOM 624 C CA . LEU A 1 83 ? 1.405 -3.084 -13.589 1.00 89.00 83 LEU A CA 1
ATOM 625 C C . LEU A 1 83 ? 0.940 -4.455 -14.082 1.00 89.00 83 LEU A C 1
ATOM 627 O O . LEU A 1 83 ? 0.066 -4.513 -14.941 1.00 89.00 83 LEU A O 1
ATOM 631 N N . ASP A 1 84 ? 1.479 -5.531 -13.507 1.00 88.56 84 ASP A N 1
ATOM 632 C CA . ASP A 1 84 ? 1.074 -6.907 -13.808 1.00 88.56 84 ASP A CA 1
ATOM 633 C C . ASP A 1 84 ? -0.410 -7.132 -13.476 1.00 88.56 84 ASP A C 1
ATOM 635 O O . ASP A 1 84 ? -1.186 -7.556 -14.330 1.00 88.56 84 ASP A O 1
ATOM 639 N N . ALA A 1 85 ? -0.848 -6.717 -12.282 1.00 88.06 85 ALA A N 1
ATOM 640 C CA . ALA A 1 85 ? -2.245 -6.829 -11.858 1.00 88.06 85 ALA A CA 1
ATOM 641 C C . ALA A 1 85 ? -3.221 -6.006 -12.721 1.00 88.06 85 ALA A C 1
ATOM 643 O O . ALA A 1 85 ? -4.391 -6.367 -12.850 1.00 88.06 85 ALA A O 1
ATOM 644 N N . ALA A 1 86 ? -2.762 -4.890 -13.292 1.00 85.50 86 ALA A N 1
ATOM 645 C CA . ALA A 1 86 ? -3.562 -4.036 -14.164 1.00 85.50 86 ALA A CA 1
ATOM 646 C C . ALA A 1 86 ? -3.488 -4.430 -15.651 1.00 85.50 86 ALA A C 1
ATOM 648 O O . ALA A 1 86 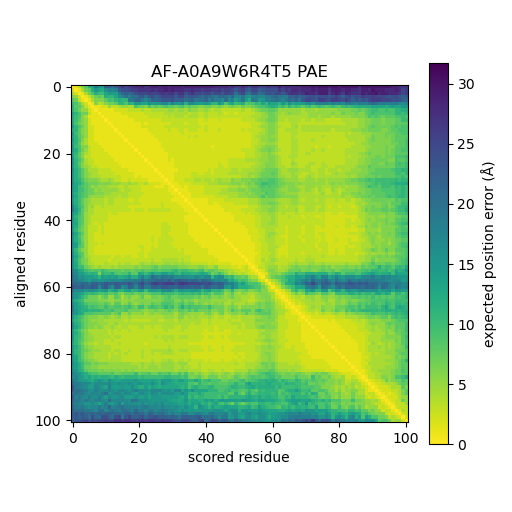? -4.128 -3.765 -16.466 1.00 85.50 86 ALA A O 1
ATOM 649 N N . ASP A 1 87 ? -2.712 -5.464 -16.002 1.00 85.44 87 ASP A N 1
ATOM 650 C CA . ASP A 1 87 ? -2.386 -5.839 -17.386 1.00 85.44 87 ASP A CA 1
ATOM 651 C C . ASP A 1 87 ? -1.828 -4.647 -18.199 1.00 85.44 87 ASP A C 1
ATOM 653 O O . ASP A 1 87 ? -2.163 -4.418 -19.363 1.00 85.44 87 ASP A O 1
ATOM 657 N N . VAL A 1 88 ? -0.991 -3.820 -17.557 1.00 83.19 88 VAL A N 1
ATOM 658 C CA . VAL A 1 88 ? -0.375 -2.636 -18.171 1.00 83.19 88 VAL A CA 1
ATOM 659 C C . VAL A 1 88 ? 1.071 -2.928 -18.530 1.00 83.19 88 VAL A C 1
ATOM 661 O O . VAL A 1 88 ? 1.917 -3.195 -17.676 1.00 83.19 88 VAL A O 1
ATOM 664 N N . ASN A 1 89 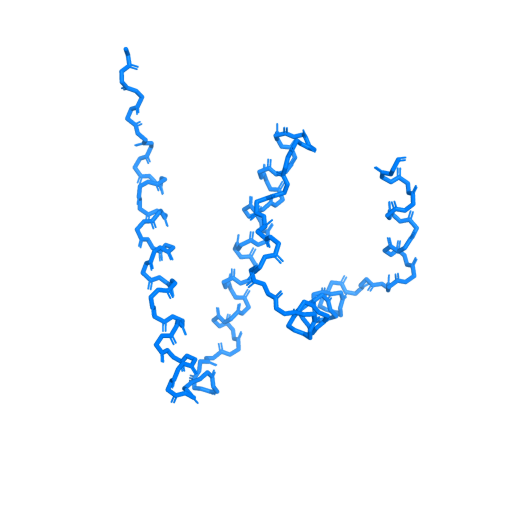? 1.402 -2.768 -19.809 1.00 77.75 89 ASN A N 1
ATOM 665 C CA . ASN A 1 89 ? 2.774 -2.904 -20.263 1.00 77.75 89 ASN A CA 1
ATOM 666 C C . ASN A 1 89 ? 3.635 -1.707 -19.804 1.00 77.75 89 ASN A C 1
ATOM 668 O O . ASN A 1 89 ? 3.276 -0.542 -20.000 1.00 77.75 89 ASN A O 1
ATOM 672 N N . LEU A 1 90 ? 4.829 -1.977 -19.262 1.00 73.25 90 LEU A N 1
ATOM 673 C CA . LEU A 1 90 ? 5.809 -0.950 -18.874 1.00 73.25 90 LEU A CA 1
ATOM 674 C C . LEU A 1 90 ? 6.126 0.046 -20.010 1.00 73.25 90 LEU A C 1
ATOM 676 O O . LEU A 1 90 ? 6.377 1.229 -19.761 1.00 73.25 90 LEU A O 1
ATOM 680 N N . PHE A 1 91 ? 6.103 -0.407 -21.266 1.00 75.69 91 PHE A N 1
ATOM 681 C CA . PHE A 1 91 ? 6.322 0.451 -22.430 1.00 75.69 91 PHE A CA 1
ATOM 682 C C . PHE A 1 91 ? 5.169 1.439 -22.658 1.00 75.69 91 PHE A C 1
ATOM 684 O O . PHE A 1 91 ? 5.433 2.593 -23.008 1.00 75.69 91 PHE A O 1
ATOM 691 N N . ASP A 1 92 ? 3.923 1.042 -22.388 1.00 72.19 92 ASP A N 1
ATOM 692 C CA . ASP A 1 92 ? 2.755 1.930 -22.467 1.00 72.19 92 ASP A CA 1
ATOM 693 C C . ASP A 1 92 ? 2.817 3.008 -21.379 1.00 72.19 92 ASP A C 1
ATOM 695 O O . ASP A 1 92 ? 2.576 4.193 -21.637 1.00 72.19 92 ASP A O 1
ATOM 699 N N . MET A 1 93 ? 3.278 2.634 -20.181 1.00 70.62 93 MET A N 1
ATOM 700 C CA . MET A 1 93 ? 3.531 3.581 -19.093 1.00 70.62 93 MET A CA 1
ATOM 701 C C . MET A 1 93 ? 4.559 4.653 -19.497 1.00 70.62 93 MET A C 1
ATOM 703 O O . MET A 1 93 ? 4.356 5.847 -19.254 1.00 70.62 93 MET A O 1
ATOM 707 N N . ALA A 1 94 ? 5.643 4.264 -20.178 1.00 72.19 94 ALA A N 1
ATOM 708 C CA . ALA A 1 94 ? 6.667 5.196 -20.657 1.00 72.19 94 ALA A CA 1
ATOM 709 C C . ALA A 1 94 ? 6.145 6.185 -21.722 1.00 72.19 94 ALA A C 1
ATOM 711 O O . ALA A 1 94 ? 6.723 7.263 -21.914 1.00 72.19 94 ALA A O 1
ATOM 712 N N . ILE A 1 95 ? 5.067 5.843 -22.434 1.00 67.62 95 ILE A N 1
ATOM 713 C CA . ILE A 1 95 ? 4.383 6.742 -23.376 1.00 67.62 95 ILE A CA 1
ATOM 714 C C . ILE A 1 95 ? 3.525 7.755 -22.606 1.00 67.62 95 ILE A C 1
ATOM 716 O O . ILE A 1 95 ? 3.594 8.954 -22.888 1.00 67.62 95 IL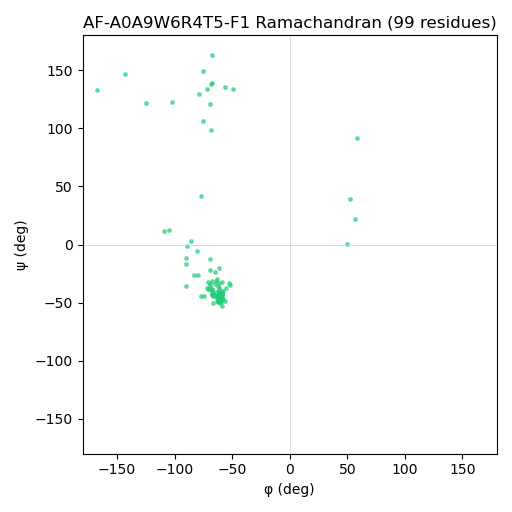E A O 1
ATOM 720 N N . TRP A 1 96 ? 2.779 7.313 -21.589 1.00 67.44 96 TRP A N 1
ATOM 721 C CA . TRP A 1 96 ? 2.016 8.207 -20.709 1.00 67.44 96 TRP A CA 1
ATOM 722 C C . TRP A 1 96 ? 2.898 9.188 -19.939 1.00 67.44 96 TRP A C 1
ATOM 724 O O . TRP A 1 96 ? 2.597 10.382 -19.917 1.00 67.44 96 TRP A O 1
ATOM 734 N N . TYR A 1 97 ? 4.024 8.729 -19.387 1.00 63.06 97 TYR A N 1
ATOM 735 C CA . TYR A 1 97 ? 4.951 9.596 -18.656 1.00 63.06 97 TYR A CA 1
ATOM 736 C C . TYR A 1 97 ? 5.533 10.709 -19.541 1.00 63.06 97 TYR A C 1
ATOM 738 O O . TYR A 1 97 ? 5.659 11.855 -19.111 1.00 63.06 97 TYR A O 1
ATOM 746 N N . ARG A 1 98 ? 5.823 10.402 -20.814 1.00 59.59 98 ARG A N 1
ATOM 747 C CA . ARG A 1 98 ? 6.271 11.401 -21.799 1.00 59.59 98 ARG A CA 1
ATOM 748 C C . ARG A 1 98 ? 5.192 12.419 -22.160 1.00 59.59 98 ARG A C 1
ATOM 750 O O . ARG A 1 98 ? 5.532 13.555 -22.460 1.00 59.59 98 ARG A O 1
ATOM 757 N N . ARG A 1 99 ? 3.916 12.025 -22.137 1.00 54.88 99 ARG A N 1
ATOM 758 C CA . ARG A 1 99 ? 2.773 12.887 -22.479 1.00 54.88 99 ARG A CA 1
ATOM 759 C C . ARG A 1 99 ? 2.305 13.766 -21.319 1.00 54.88 99 ARG A C 1
ATOM 761 O O . ARG A 1 99 ? 1.708 14.810 -21.551 1.00 54.88 99 ARG A O 1
ATOM 768 N N . ALA A 1 100 ? 2.541 13.337 -20.082 1.00 56.19 100 ALA A N 1
ATOM 769 C CA . ALA A 1 100 ? 2.168 14.080 -18.883 1.00 56.19 100 ALA A CA 1
ATOM 770 C C . ALA A 1 100 ? 3.155 15.209 -18.527 1.00 56.19 100 ALA A C 1
ATOM 772 O O . ALA A 1 100 ? 2.880 15.956 -17.581 1.00 56.19 100 ALA A O 1
ATOM 773 N N . ARG A 1 101 ? 4.281 15.326 -19.242 1.00 45.56 101 ARG A N 1
ATOM 774 C CA . ARG A 1 101 ? 5.275 16.390 -19.074 1.00 45.56 101 ARG A CA 1
ATOM 775 C C . ARG A 1 101 ? 4.959 17.607 -19.931 1.00 45.56 101 ARG A C 1
ATOM 777 O O . ARG A 1 101 ? 4.581 17.413 -21.104 1.00 45.56 101 ARG A O 1
#

Mean predicted aligned error: 7.04 Å